Protein AF-A0A2V7FUH6-F1 (afdb_monomer_lite)

Foldseek 3Di:
DDDPDDDDDDPPPPVPPPPPPPDDDPDPPPPDQPQDKDKDFAADDDPPDDQWKFKDKQNHGPGIAGNGGMDIDTSHGDDDIDIDIGPDDD

pLDDT: mean 73.4, std 18.71, range [36.78, 93.62]

Secondary structure (DSSP, 8-state):
-----------------SGGGT-------PPP--PEEEEEE----SSS--S-EEEEETTEEEEEE-TT-EEEEEEEPSS---EEEE----

Sequence (90 aa):
MKALRILGLIALGASCHLDKLLNGGGSRASPGPNGTDIAITTATSGVNLPSGYSLTVDGGAAGTIGTSASLTIKGVTAGDHVVGLNGVPA

Structure (mmCIF, N/CA/C/O backbone):
data_AF-A0A2V7FUH6-F1
#
_entry.id   AF-A0A2V7FUH6-F1
#
loop_
_atom_site.group_PDB
_atom_site.id
_atom_site.type_symbol
_atom_site.label_atom_id
_atom_site.label_alt_id
_atom_site.label_comp_id
_atom_site.label_asym_id
_atom_site.label_entity_id
_atom_site.label_seq_id
_atom_site.pdbx_PDB_ins_code
_atom_site.Cartn_x
_atom_site.Cartn_y
_atom_site.Cartn_z
_atom_site.occupancy
_atom_site.B_iso_or_equiv
_atom_site.auth_seq_id
_atom_site.auth_comp_id
_atom_site.auth_asym_id
_atom_site.auth_atom_id
_atom_site.pdbx_PDB_model_num
ATOM 1 N N . MET A 1 1 ? -0.880 -32.161 -6.017 1.00 36.78 1 MET A N 1
ATOM 2 C CA . MET A 1 1 ? -0.355 -32.511 -4.677 1.00 36.78 1 MET A CA 1
ATOM 3 C C . MET A 1 1 ? -0.841 -31.408 -3.735 1.00 36.78 1 MET A C 1
ATOM 5 O O . MET A 1 1 ? -0.273 -30.337 -3.752 1.00 36.78 1 MET A O 1
ATOM 9 N N . LYS A 1 2 ? -2.058 -31.418 -3.186 1.00 45.44 2 LYS A N 1
ATOM 10 C CA . LYS A 1 2 ? -2.718 -32.401 -2.312 1.00 45.44 2 LYS A CA 1
ATOM 11 C C . LYS A 1 2 ? -2.021 -32.502 -0.951 1.00 45.44 2 LYS A C 1
ATOM 13 O O . LYS A 1 2 ? -1.187 -33.376 -0.788 1.00 45.44 2 LYS A O 1
ATOM 18 N N . ALA A 1 3 ? -2.393 -31.608 -0.029 1.00 41.56 3 ALA A N 1
ATOM 19 C CA . ALA A 1 3 ? -2.461 -31.857 1.417 1.00 41.56 3 ALA A CA 1
ATOM 20 C C . ALA A 1 3 ? -2.982 -30.605 2.153 1.00 41.56 3 ALA A C 1
ATOM 22 O O . ALA A 1 3 ? -2.224 -29.834 2.727 1.00 41.56 3 ALA A O 1
ATOM 23 N N . LEU A 1 4 ? -4.301 -30.411 2.143 1.00 48.69 4 LEU A N 1
ATOM 24 C CA . LEU A 1 4 ? -4.989 -29.667 3.195 1.00 48.69 4 LEU A CA 1
ATOM 25 C C . LEU A 1 4 ? -5.495 -30.729 4.167 1.00 48.69 4 LEU A C 1
ATOM 27 O O . LEU A 1 4 ? -6.371 -31.465 3.722 1.00 48.69 4 LEU A O 1
ATOM 31 N N . ARG A 1 5 ? -4.926 -30.835 5.386 1.00 53.84 5 ARG A N 1
ATOM 32 C CA . ARG A 1 5 ? -5.539 -31.267 6.675 1.00 53.84 5 ARG A CA 1
ATOM 33 C C . ARG A 1 5 ? -4.519 -31.188 7.816 1.00 53.84 5 ARG A C 1
ATOM 35 O O . ARG A 1 5 ? -3.629 -32.025 7.874 1.00 53.84 5 ARG A O 1
ATOM 42 N N . ILE A 1 6 ? -4.744 -30.293 8.777 1.00 55.31 6 ILE A N 1
ATOM 43 C CA . ILE A 1 6 ? -4.471 -30.589 10.190 1.00 55.31 6 ILE A CA 1
ATOM 44 C C . ILE A 1 6 ? -5.711 -30.162 10.977 1.00 55.31 6 ILE A C 1
ATOM 46 O O . ILE A 1 6 ? -6.002 -28.984 11.153 1.00 55.31 6 ILE A O 1
ATOM 50 N N . LEU A 1 7 ? -6.483 -31.178 11.350 1.00 49.22 7 LEU A N 1
ATOM 51 C CA . LEU A 1 7 ? -7.572 -31.154 12.312 1.00 49.22 7 LEU A CA 1
ATOM 52 C C . LEU A 1 7 ? -6.929 -31.483 13.670 1.00 49.22 7 LEU A C 1
ATOM 54 O O . LEU A 1 7 ? -6.325 -32.549 13.773 1.00 49.22 7 LEU A O 1
ATOM 58 N N . GLY A 1 8 ? -7.031 -30.623 14.690 1.00 46.25 8 GLY A N 1
ATOM 59 C CA . GLY A 1 8 ? -6.641 -31.028 16.048 1.00 46.25 8 GLY A CA 1
ATOM 60 C C . GLY A 1 8 ? -6.229 -29.923 17.019 1.00 46.25 8 GLY A C 1
ATOM 61 O O . GLY A 1 8 ? -5.056 -29.595 17.091 1.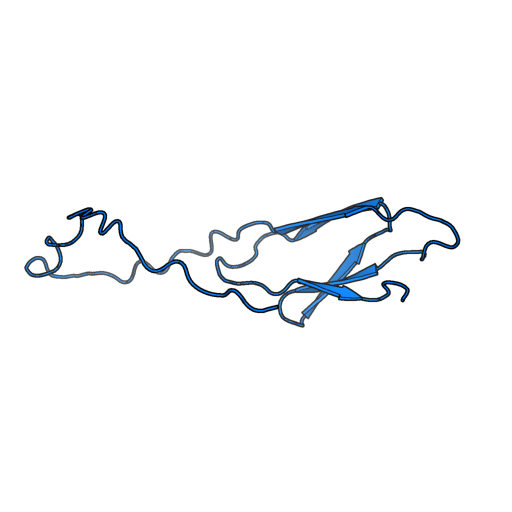00 46.25 8 GLY A O 1
ATOM 62 N N . LEU A 1 9 ? -7.222 -29.450 17.784 1.00 46.59 9 LEU A N 1
ATOM 63 C CA . LEU A 1 9 ? -7.201 -28.986 19.182 1.00 46.59 9 LEU A CA 1
ATOM 64 C C . LEU A 1 9 ? -6.088 -28.027 19.651 1.00 46.59 9 LEU A C 1
ATOM 66 O O . LEU A 1 9 ? -4.938 -28.415 19.765 1.00 46.59 9 LEU A O 1
ATOM 70 N N . ILE A 1 10 ? -6.501 -26.866 20.171 1.00 53.44 10 ILE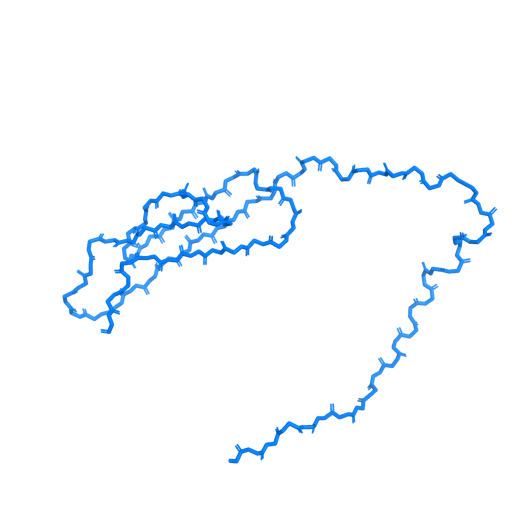 A N 1
ATOM 71 C CA . ILE A 1 10 ? -6.596 -26.636 21.625 1.00 53.44 10 ILE A CA 1
ATOM 72 C C . ILE A 1 10 ? -7.832 -25.752 21.836 1.00 53.44 10 ILE A C 1
ATOM 74 O O . ILE A 1 10 ? -7.867 -24.594 21.424 1.00 53.44 10 ILE A O 1
ATOM 78 N N . ALA A 1 11 ? -8.875 -26.310 22.453 1.00 56.25 11 ALA A N 1
ATOM 79 C CA . ALA A 1 11 ? -9.925 -25.507 23.060 1.00 56.25 11 ALA A CA 1
ATOM 80 C C . ALA A 1 11 ? -9.296 -24.803 24.267 1.00 56.25 11 ALA A C 1
ATOM 82 O O . ALA A 1 11 ? -9.279 -25.349 25.370 1.00 56.25 11 ALA A O 1
ATOM 83 N N . LEU A 1 12 ? -8.702 -23.628 24.047 1.00 47.91 12 LEU A N 1
ATOM 84 C CA . LEU A 1 12 ? -8.231 -22.809 25.151 1.00 47.91 12 LEU A CA 1
ATOM 85 C C . LEU A 1 12 ? -9.461 -22.122 25.731 1.00 47.91 12 LEU A C 1
ATOM 87 O O . LEU A 1 12 ? -9.889 -21.064 25.273 1.00 47.91 12 LEU A O 1
ATOM 91 N N . GLY A 1 13 ? -10.062 -22.797 26.708 1.00 60.91 13 GLY A N 1
ATOM 92 C CA . GLY A 1 13 ? -11.022 -22.201 27.615 1.00 60.91 13 GLY A CA 1
ATOM 93 C C . GLY A 1 13 ? -10.374 -21.014 28.316 1.00 60.91 13 GLY A C 1
ATOM 94 O O . GLY A 1 13 ? -9.765 -21.158 29.369 1.00 60.91 13 GLY A O 1
ATOM 95 N N . ALA A 1 14 ? -10.520 -19.835 27.727 1.00 47.84 14 ALA A N 1
ATOM 96 C CA . ALA A 1 14 ? -10.455 -18.587 28.452 1.00 47.84 14 ALA A CA 1
ATOM 97 C C . ALA A 1 14 ? -11.901 -18.231 28.804 1.00 47.84 14 ALA A C 1
ATOM 99 O O . ALA A 1 14 ? -12.626 -17.607 28.031 1.00 47.84 14 ALA A O 1
ATOM 100 N N . SER A 1 15 ? -12.341 -18.705 29.969 1.00 58.12 15 SER A N 1
ATOM 101 C CA . SER A 1 15 ? -13.614 -18.345 30.598 1.00 58.12 15 SER A CA 1
ATOM 102 C C . SER A 1 15 ? -13.614 -16.882 31.054 1.00 58.12 15 SER A C 1
ATOM 104 O O . SER A 1 15 ? -13.779 -16.592 32.233 1.00 58.12 15 SER A O 1
ATOM 106 N N . CYS A 1 16 ? -13.448 -15.937 30.132 1.00 39.88 16 CYS A N 1
ATOM 107 C CA . CYS A 1 16 ? -13.538 -14.503 30.411 1.00 39.88 16 CYS A CA 1
ATOM 108 C C . CYS A 1 16 ? -14.886 -13.892 29.977 1.00 39.88 16 CYS A C 1
ATOM 110 O O . CYS A 1 16 ? -14.999 -12.674 29.844 1.00 39.88 16 CYS A O 1
ATOM 112 N N . HIS A 1 17 ? -15.932 -14.713 29.773 1.00 49.50 17 HIS A N 1
ATOM 113 C CA . HIS A 1 17 ? -17.227 -14.201 29.307 1.00 49.50 17 HIS A CA 1
ATOM 114 C C . HIS A 1 17 ? -18.506 -14.868 29.832 1.00 49.50 17 HIS A C 1
ATOM 116 O O . HIS A 1 17 ? -19.520 -14.858 29.139 1.00 49.50 17 HIS A O 1
ATOM 122 N N . LEU A 1 18 ? -18.510 -15.388 31.064 1.00 44.19 18 LEU A N 1
ATOM 123 C CA . LEU A 1 18 ? -19.777 -15.748 31.725 1.00 44.19 18 LEU A CA 1
ATOM 124 C C . LEU A 1 18 ? -20.409 -14.602 32.542 1.00 44.19 18 LEU A C 1
ATOM 126 O O . LEU A 1 18 ? -21.453 -14.798 33.150 1.00 44.19 18 LEU A O 1
ATOM 130 N N . ASP A 1 19 ? -19.821 -13.402 32.523 1.00 47.84 19 ASP A N 1
ATOM 131 C CA . ASP A 1 19 ? -20.329 -12.219 33.245 1.00 47.84 19 ASP A CA 1
ATOM 132 C C . ASP A 1 19 ? -21.548 -11.565 32.545 1.00 47.84 19 ASP A C 1
ATOM 134 O O . ASP A 1 19 ? -22.415 -10.961 33.172 1.00 47.84 19 ASP A O 1
ATOM 138 N N . LYS A 1 20 ? -21.703 -11.761 31.226 1.00 48.00 20 LYS A N 1
ATOM 139 C CA . LYS A 1 20 ? -22.697 -11.030 30.415 1.00 48.00 20 LYS A CA 1
ATOM 140 C C . LYS A 1 20 ? -24.168 -11.449 30.558 1.00 48.00 20 LYS A C 1
ATOM 142 O O . LYS A 1 20 ? -25.000 -10.873 29.862 1.00 48.00 20 LYS A O 1
ATOM 147 N N . LEU A 1 21 ? -24.526 -12.420 31.402 1.00 48.97 21 LEU A N 1
ATOM 148 C CA . LEU A 1 21 ? -25.919 -12.902 31.469 1.00 48.97 21 LEU A CA 1
ATOM 149 C C . LEU A 1 21 ? -26.792 -12.247 32.550 1.00 48.97 21 LEU A C 1
ATOM 151 O O . LEU A 1 21 ? -28.001 -12.462 32.525 1.00 48.97 21 LEU A O 1
ATOM 155 N N . LEU A 1 22 ? -26.239 -11.445 33.470 1.00 53.78 22 LEU A N 1
ATOM 156 C CA . LEU A 1 22 ? -27.015 -10.917 34.610 1.00 53.78 22 LEU A CA 1
ATOM 157 C C . LEU A 1 22 ? -26.870 -9.414 34.873 1.00 53.78 22 LEU A C 1
ATOM 159 O O . LEU A 1 22 ? -27.672 -8.872 35.631 1.00 53.78 22 LEU A O 1
ATOM 163 N N . ASN A 1 23 ? -25.912 -8.721 34.253 1.00 48.88 23 ASN A N 1
ATOM 164 C CA . ASN A 1 23 ? -25.713 -7.297 34.507 1.00 48.88 23 ASN A CA 1
ATOM 165 C C . ASN A 1 23 ? -26.074 -6.474 33.267 1.00 48.88 23 ASN A C 1
ATOM 167 O O . ASN A 1 23 ? -25.389 -6.501 32.245 1.00 48.88 23 ASN A O 1
ATOM 171 N N . GLY A 1 24 ? -27.222 -5.805 33.347 1.00 49.03 24 GLY A N 1
ATOM 172 C CA . GLY A 1 24 ? -27.790 -5.007 32.274 1.00 49.03 24 GLY A CA 1
ATOM 173 C C . GLY A 1 24 ? -26.882 -3.874 31.795 1.00 49.03 24 GLY A C 1
ATOM 174 O O . GLY A 1 24 ? -25.948 -3.447 32.466 1.00 49.03 24 GLY A O 1
ATOM 175 N N . GLY A 1 25 ? -27.211 -3.353 30.613 1.00 57.62 25 GLY A N 1
ATOM 176 C CA . GLY A 1 25 ? -26.647 -2.095 30.135 1.00 57.62 25 GLY A CA 1
ATOM 177 C C . GLY A 1 25 ? -25.288 -2.235 29.461 1.00 57.62 25 GLY A C 1
ATOM 178 O O . GLY A 1 25 ? -24.355 -1.504 29.773 1.00 57.62 25 GLY A O 1
ATOM 179 N N . GLY A 1 26 ? -25.178 -3.128 28.476 1.00 50.50 26 GLY A N 1
ATOM 180 C CA . GLY A 1 26 ? -24.109 -3.043 27.487 1.00 50.50 26 GLY A CA 1
ATOM 181 C C . GLY A 1 26 ? -24.342 -1.838 26.584 1.00 50.50 26 GLY A C 1
ATOM 182 O O . GLY A 1 26 ? -24.809 -1.995 25.457 1.00 50.50 26 GLY A O 1
ATOM 183 N N . SER A 1 27 ? -24.047 -0.637 27.083 1.00 48.69 27 SER A N 1
ATOM 184 C CA . SER A 1 27 ? -23.797 0.532 26.251 1.00 48.69 27 SER A CA 1
ATOM 185 C C . SER A 1 27 ? -22.911 0.068 25.107 1.00 48.69 27 SER A C 1
ATOM 187 O O . SER A 1 27 ? -21.805 -0.424 25.341 1.00 48.69 27 SER A O 1
ATOM 189 N N . ARG A 1 28 ? -23.409 0.174 23.870 1.00 56.28 28 ARG A N 1
ATOM 190 C CA . ARG A 1 28 ? -22.555 0.179 22.687 1.00 56.28 28 ARG A CA 1
ATOM 191 C C . ARG A 1 28 ? -21.565 1.314 22.915 1.00 56.28 28 ARG A C 1
ATOM 193 O O . ARG A 1 28 ? -21.841 2.453 22.556 1.00 56.28 28 ARG A O 1
ATOM 200 N N . ALA A 1 29 ? -20.434 1.019 23.545 1.00 52.34 29 ALA A N 1
ATOM 201 C CA . ALA A 1 29 ? -19.243 1.801 23.349 1.00 52.34 29 ALA A CA 1
ATOM 202 C C . ALA A 1 29 ? -18.964 1.642 21.858 1.00 52.34 29 ALA A C 1
ATOM 204 O O . ALA A 1 29 ? -18.372 0.655 21.429 1.00 52.34 29 ALA A O 1
ATOM 205 N N . SER A 1 30 ? -19.517 2.555 21.056 1.00 51.88 30 SER A N 1
ATOM 206 C CA . SER A 1 30 ? -18.974 2.817 19.739 1.00 51.88 30 SER A CA 1
ATOM 207 C C . SER A 1 30 ? -17.500 3.068 20.007 1.00 51.88 30 SER A C 1
ATOM 209 O O . SER A 1 30 ? -17.203 3.981 20.787 1.00 51.88 30 SER A O 1
ATOM 211 N N . PRO A 1 31 ? -16.578 2.263 19.459 1.00 58.12 31 PRO A N 1
ATOM 212 C CA . PRO A 1 31 ? -15.194 2.682 19.421 1.00 58.12 31 PRO A CA 1
ATOM 213 C C . PRO A 1 31 ? -15.226 4.102 18.853 1.00 58.12 31 PRO A C 1
ATOM 215 O O . PRO A 1 31 ? -15.785 4.327 17.777 1.00 58.12 31 PRO A O 1
ATOM 218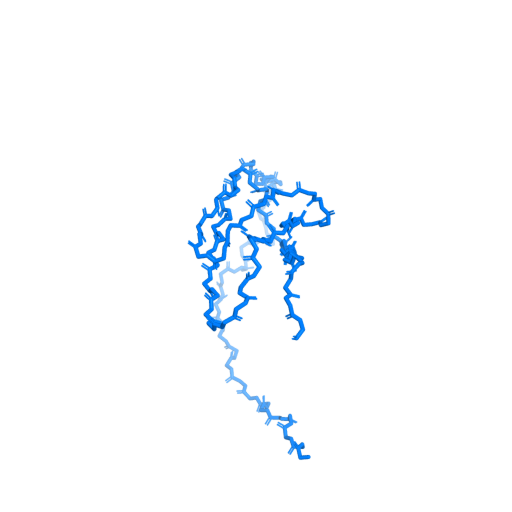 N N . GLY A 1 32 ? -14.761 5.089 19.622 1.00 54.88 32 GLY A N 1
ATOM 219 C CA . GLY A 1 32 ? -14.508 6.407 19.051 1.00 54.88 32 GLY A CA 1
ATOM 220 C C . GLY A 1 32 ? -13.582 6.228 17.844 1.00 54.88 32 GLY A C 1
ATOM 221 O O . GLY A 1 32 ? -12.898 5.199 17.772 1.00 54.88 32 GLY A O 1
ATOM 222 N N . PRO A 1 33 ? -13.543 7.172 16.891 1.00 53.31 33 PRO A N 1
ATOM 223 C CA . PRO A 1 33 ? -12.630 7.098 15.762 1.00 53.31 33 PRO A CA 1
ATOM 224 C C . PRO A 1 33 ? -11.201 7.309 16.280 1.00 53.31 33 PRO A C 1
ATOM 226 O O . PRO A 1 33 ? -10.601 8.364 16.115 1.00 53.31 33 PRO A O 1
ATOM 229 N N . ASN A 1 34 ? -10.649 6.297 16.945 1.00 57.47 34 ASN A N 1
ATOM 230 C CA . ASN A 1 34 ? -9.225 6.137 17.139 1.00 57.47 34 ASN A CA 1
ATOM 231 C C . ASN A 1 34 ? -8.721 5.713 15.765 1.00 57.47 34 ASN A C 1
ATOM 233 O O . ASN A 1 34 ? -8.574 4.525 15.489 1.00 57.47 34 ASN A O 1
ATOM 237 N N . GLY A 1 35 ? -8.631 6.686 14.858 1.00 60.84 35 GLY A N 1
ATOM 238 C CA . GLY A 1 35 ? -8.124 6.445 13.526 1.00 60.84 35 GLY A CA 1
ATOM 239 C C . GLY A 1 35 ? -6.725 5.859 13.664 1.00 60.84 35 GLY A C 1
ATOM 240 O O . GLY A 1 35 ? -5.850 6.477 14.266 1.00 60.84 35 GLY A O 1
ATOM 241 N N . THR A 1 36 ? -6.544 4.639 13.187 1.00 75.50 36 THR A N 1
ATOM 242 C CA . THR A 1 36 ? -5.251 3.971 13.113 1.00 75.50 36 THR A CA 1
ATOM 243 C C . THR A 1 36 ? -4.527 4.408 11.848 1.00 75.50 36 THR A C 1
ATOM 245 O O . THR A 1 36 ? -5.154 4.749 10.845 1.00 75.50 36 THR A O 1
ATOM 248 N N . ASP A 1 37 ? -3.200 4.405 11.889 1.00 88.31 37 ASP A N 1
ATOM 249 C CA . ASP A 1 37 ? -2.385 4.753 10.731 1.00 88.31 37 ASP A CA 1
ATOM 250 C C . ASP A 1 37 ? -2.045 3.487 9.931 1.00 88.31 37 ASP A C 1
ATOM 252 O O . ASP A 1 37 ? -1.676 2.460 10.503 1.00 88.31 37 ASP A O 1
ATOM 256 N N . ILE A 1 38 ? -2.119 3.568 8.602 1.00 88.62 38 ILE A N 1
ATOM 257 C CA . ILE A 1 38 ? -1.612 2.528 7.699 1.00 88.62 38 ILE A CA 1
ATOM 258 C C . ILE A 1 38 ? -0.264 2.997 7.154 1.00 88.62 38 ILE A C 1
ATOM 260 O O . ILE A 1 38 ? -0.192 3.994 6.435 1.00 88.62 38 ILE A O 1
ATOM 264 N N . ALA A 1 39 ? 0.808 2.277 7.485 1.00 90.81 39 ALA A N 1
ATOM 265 C CA . ALA A 1 39 ? 2.143 2.509 6.941 1.00 90.81 39 ALA A CA 1
ATOM 266 C C . ALA A 1 39 ? 2.420 1.554 5.775 1.00 90.81 39 ALA A C 1
ATOM 268 O O . ALA A 1 39 ? 2.293 0.338 5.905 1.00 90.81 39 ALA A O 1
ATOM 269 N N . ILE A 1 40 ? 2.809 2.115 4.636 1.00 90.94 40 ILE A N 1
ATOM 270 C CA . ILE A 1 40 ? 2.993 1.400 3.376 1.00 90.94 40 ILE A CA 1
ATOM 271 C C . ILE A 1 40 ? 4.417 1.642 2.926 1.00 90.94 40 ILE A C 1
ATOM 273 O O . ILE A 1 40 ? 4.812 2.782 2.697 1.00 90.94 40 ILE A O 1
ATOM 277 N N . THR A 1 41 ? 5.176 0.562 2.786 1.00 90.94 41 THR A N 1
ATOM 278 C CA . THR A 1 41 ? 6.560 0.607 2.324 1.00 90.94 41 THR A CA 1
ATOM 279 C C . THR A 1 41 ? 6.672 -0.208 1.054 1.00 90.94 41 THR A C 1
ATOM 281 O O . THR A 1 41 ? 6.221 -1.350 0.989 1.00 90.94 41 THR A O 1
ATOM 284 N N . THR A 1 42 ? 7.287 0.387 0.046 1.00 90.44 42 THR A N 1
ATOM 285 C CA . THR A 1 42 ? 7.602 -0.265 -1.222 1.00 90.44 42 THR A CA 1
ATOM 286 C C . THR A 1 42 ? 9.104 -0.449 -1.321 1.00 90.44 42 THR A C 1
ATOM 288 O O . THR A 1 42 ? 9.874 0.386 -0.848 1.00 90.44 42 THR A O 1
ATOM 291 N N . ALA A 1 43 ? 9.515 -1.565 -1.910 1.00 89.69 43 ALA A N 1
ATOM 292 C CA . ALA A 1 43 ? 10.899 -1.834 -2.258 1.00 89.69 43 ALA A CA 1
ATOM 293 C C . ALA A 1 43 ? 10.894 -2.667 -3.537 1.00 89.69 43 ALA A C 1
ATOM 295 O O . ALA A 1 43 ? 10.505 -3.834 -3.532 1.00 89.69 43 ALA A O 1
ATOM 296 N N . THR A 1 44 ? 11.287 -2.043 -4.639 1.00 85.62 44 THR A N 1
ATOM 297 C CA . THR A 1 44 ? 11.340 -2.672 -5.960 1.00 85.62 44 THR A CA 1
ATOM 298 C C . THR A 1 44 ? 12.793 -2.734 -6.395 1.00 85.62 44 THR A C 1
ATOM 300 O O . THR A 1 44 ? 13.516 -1.746 -6.281 1.00 85.62 44 THR A O 1
ATOM 303 N N . SER A 1 45 ? 13.234 -3.885 -6.887 1.00 85.69 45 SER A N 1
ATOM 304 C CA . SER A 1 45 ? 14.595 -4.115 -7.37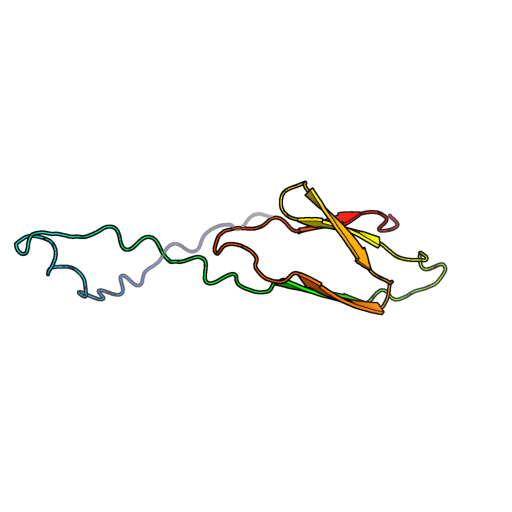2 1.00 85.69 45 SER A CA 1
ATOM 305 C C . SER A 1 45 ? 14.570 -4.651 -8.805 1.00 85.69 45 SER A C 1
ATOM 307 O O . SER A 1 45 ? 13.549 -5.159 -9.262 1.00 85.69 45 SER A O 1
ATOM 309 N N . GLY A 1 46 ? 15.686 -4.517 -9.530 1.00 84.00 46 GLY A N 1
ATOM 310 C CA . GLY A 1 46 ? 15.820 -4.991 -10.912 1.00 84.00 46 GLY A CA 1
ATOM 311 C C . GLY A 1 46 ? 16.297 -3.908 -11.881 1.00 84.00 46 GLY A C 1
ATOM 312 O O . GLY A 1 46 ? 16.956 -2.951 -11.482 1.00 84.00 46 GLY A O 1
ATOM 313 N N . VAL A 1 47 ? 15.975 -4.078 -13.163 1.00 79.69 47 VAL A N 1
ATOM 314 C CA . VAL A 1 47 ? 16.239 -3.110 -14.242 1.00 79.69 47 VAL A CA 1
ATOM 315 C C . VAL A 1 47 ? 14.914 -2.599 -14.805 1.00 79.69 47 VAL A C 1
ATOM 317 O O . VAL A 1 47 ? 13.908 -3.295 -14.712 1.00 79.69 47 VAL A O 1
ATOM 320 N N . ASN A 1 48 ? 14.909 -1.399 -15.395 1.00 82.81 48 ASN A N 1
ATOM 321 C CA . ASN A 1 48 ? 13.702 -0.779 -15.962 1.00 82.81 48 ASN A CA 1
ATOM 322 C C . ASN A 1 48 ? 12.561 -0.611 -14.937 1.00 82.81 48 ASN A C 1
ATOM 324 O O . ASN A 1 48 ? 11.410 -0.968 -15.189 1.00 82.81 48 ASN A O 1
ATOM 328 N N . LEU A 1 49 ? 12.902 -0.090 -13.754 1.00 83.25 49 LEU A N 1
ATOM 329 C CA . LEU A 1 49 ? 11.920 0.161 -12.708 1.00 83.25 49 LEU A CA 1
ATOM 330 C C . LEU A 1 49 ? 10.903 1.229 -13.151 1.00 83.25 49 LEU A C 1
ATOM 332 O O . LEU A 1 49 ? 11.283 2.194 -13.822 1.00 83.25 49 LEU A O 1
ATOM 336 N N . PRO A 1 50 ? 9.633 1.106 -12.732 1.00 85.69 50 PRO A N 1
ATOM 337 C CA . PRO A 1 50 ? 8.648 2.157 -12.943 1.00 85.69 50 PRO A CA 1
ATOM 338 C C . PRO A 1 50 ? 9.035 3.421 -12.159 1.00 85.69 50 PRO A C 1
ATOM 340 O O . PRO A 1 50 ? 9.810 3.372 -11.205 1.00 85.69 50 PRO A O 1
ATOM 343 N N . SER A 1 51 ? 8.479 4.575 -12.529 1.00 87.12 51 SER A N 1
ATOM 344 C CA . SER A 1 51 ? 8.686 5.820 -11.771 1.00 87.12 51 SER A CA 1
ATOM 345 C C . SER A 1 51 ? 7.994 5.796 -10.402 1.00 87.12 51 SER A C 1
ATOM 347 O O . SER A 1 51 ? 8.420 6.484 -9.475 1.00 87.12 51 SER A O 1
ATOM 349 N N . GLY A 1 52 ? 6.947 4.983 -10.263 1.00 90.06 52 GLY A N 1
ATOM 350 C CA . GLY A 1 52 ? 6.214 4.786 -9.023 1.00 90.06 52 GLY A CA 1
ATOM 351 C C . GLY A 1 52 ? 4.920 4.011 -9.239 1.00 90.06 52 GLY A C 1
ATOM 352 O O . GLY A 1 52 ? 4.628 3.530 -10.334 1.00 90.06 52 GLY A O 1
ATOM 353 N N . TYR A 1 53 ? 4.144 3.925 -8.169 1.00 92.31 53 TYR A N 1
ATOM 354 C CA . TYR A 1 53 ? 2.896 3.190 -8.079 1.00 92.31 53 TYR A CA 1
ATOM 355 C C . TYR A 1 53 ? 1.758 4.105 -7.655 1.00 92.31 53 TYR A C 1
ATOM 357 O O . TYR A 1 53 ? 1.957 5.070 -6.915 1.00 92.31 53 TYR A O 1
ATOM 365 N N . SER A 1 54 ? 0.548 3.764 -8.088 1.00 92.31 54 SER A N 1
ATOM 366 C CA . SER A 1 54 ? -0.676 4.398 -7.597 1.00 92.31 54 SER A CA 1
ATOM 367 C C . SER A 1 54 ? -1.316 3.521 -6.535 1.00 92.31 54 SER A C 1
ATOM 369 O O . SER A 1 54 ? -1.569 2.335 -6.760 1.00 92.31 54 SER A O 1
ATOM 371 N N . LEU A 1 55 ? -1.580 4.112 -5.379 1.00 92.62 55 LEU A N 1
ATOM 372 C CA . LEU A 1 55 ? -2.112 3.433 -4.219 1.00 92.62 55 LEU A CA 1
ATOM 373 C C . LEU A 1 55 ? -3.611 3.695 -4.082 1.00 92.62 55 LEU A C 1
ATOM 375 O O . LEU A 1 55 ? -4.086 4.826 -4.221 1.00 92.62 55 LEU A O 1
ATOM 379 N N . THR A 1 56 ? -4.341 2.643 -3.743 1.00 92.44 56 THR A N 1
ATOM 380 C CA . THR A 1 56 ? -5.752 2.704 -3.371 1.00 92.44 56 THR A CA 1
ATOM 381 C C . THR A 1 56 ? -5.953 2.079 -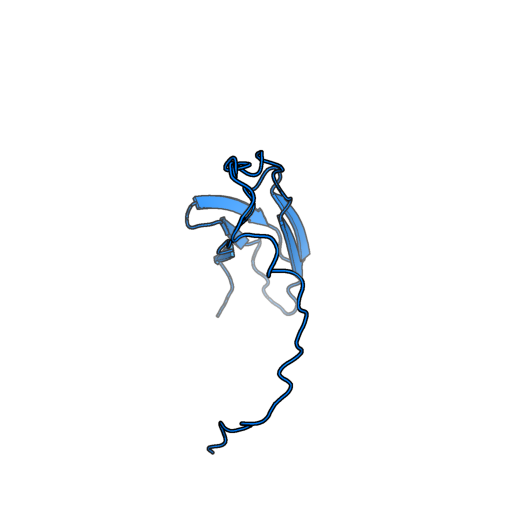2.000 1.00 92.44 56 THR A C 1
ATOM 383 O O . THR A 1 56 ? -5.276 1.109 -1.665 1.00 92.44 56 THR A O 1
ATOM 386 N N . VAL A 1 57 ? -6.869 2.634 -1.213 1.00 90.12 57 VAL A N 1
ATOM 387 C CA . VAL A 1 57 ? -7.338 2.045 0.044 1.00 90.12 57 VAL A CA 1
ATOM 388 C C . VAL A 1 57 ? -8.850 1.959 -0.026 1.00 90.12 57 VAL A C 1
ATOM 390 O O . VAL A 1 57 ? -9.511 2.946 -0.342 1.00 90.12 57 VAL A O 1
ATOM 393 N N . ASP A 1 58 ? -9.385 0.762 0.187 1.00 90.88 58 ASP A N 1
ATOM 394 C CA . ASP A 1 58 ? -10.820 0.460 0.123 1.00 90.88 58 ASP A CA 1
ATOM 395 C C . ASP A 1 58 ? -11.462 0.856 -1.219 1.00 90.88 58 ASP A C 1
ATOM 397 O O . ASP A 1 58 ? -12.629 1.231 -1.305 1.00 90.88 58 ASP A O 1
ATOM 401 N N . GLY A 1 59 ? -10.669 0.794 -2.296 1.00 88.56 59 GLY A N 1
ATOM 402 C CA . GLY A 1 59 ? -11.066 1.211 -3.644 1.00 88.56 59 GLY A CA 1
ATOM 403 C C . GLY A 1 59 ? -11.008 2.724 -3.895 1.00 88.56 59 GLY A C 1
ATOM 404 O O . GLY A 1 59 ? -11.158 3.150 -5.039 1.00 88.56 59 GLY A O 1
ATOM 405 N N . GLY A 1 60 ? -10.745 3.541 -2.871 1.00 89.88 60 GLY A N 1
ATOM 406 C CA . GLY A 1 60 ? -10.511 4.980 -2.993 1.00 89.88 60 GLY A CA 1
ATOM 407 C C . GLY A 1 60 ? -9.055 5.310 -3.322 1.00 89.88 60 GLY A C 1
ATOM 408 O O . GLY A 1 60 ? -8.137 4.609 -2.898 1.00 89.88 60 GLY A O 1
ATOM 409 N N . ALA A 1 61 ? -8.822 6.393 -4.068 1.00 90.88 61 ALA A N 1
ATOM 410 C CA . ALA A 1 61 ? -7.470 6.867 -4.358 1.00 90.88 61 ALA A CA 1
ATOM 411 C C . ALA A 1 61 ? -6.785 7.369 -3.077 1.00 90.88 61 ALA A C 1
ATOM 413 O O . ALA A 1 61 ? -7.292 8.268 -2.409 1.00 90.88 61 ALA A O 1
ATOM 414 N N . ALA A 1 62 ? -5.622 6.800 -2.757 1.00 87.88 62 ALA A N 1
ATOM 415 C CA . ALA A 1 62 ? -4.872 7.107 -1.539 1.00 87.88 62 ALA A CA 1
ATOM 416 C C . ALA A 1 62 ? -3.568 7.879 -1.803 1.00 87.88 62 ALA A C 1
ATOM 418 O O . ALA A 1 62 ? -3.006 8.475 -0.887 1.00 87.88 62 ALA A O 1
ATOM 419 N N . GLY A 1 63 ? -3.096 7.897 -3.053 1.00 90.44 63 GLY A N 1
ATOM 420 C CA . GLY A 1 63 ? -1.947 8.689 -3.488 1.00 90.44 63 GLY A CA 1
ATOM 421 C C . GLY A 1 63 ? -1.008 7.913 -4.403 1.00 90.44 63 GLY A C 1
ATOM 422 O O . GLY A 1 63 ? -1.363 6.873 -4.953 1.00 90.44 63 GLY A O 1
ATOM 423 N N . THR A 1 64 ? 0.208 8.425 -4.556 1.00 93.50 64 THR A N 1
ATOM 424 C CA . THR A 1 64 ? 1.285 7.770 -5.306 1.00 93.50 64 THR A CA 1
ATOM 425 C C . THR A 1 64 ? 2.471 7.500 -4.395 1.00 93.50 64 THR A C 1
ATOM 427 O O . THR A 1 64 ? 2.772 8.307 -3.515 1.00 93.50 64 THR A O 1
ATOM 430 N N . ILE A 1 65 ? 3.175 6.399 -4.627 1.00 93.62 65 ILE A N 1
ATOM 431 C CA . ILE A 1 65 ? 4.373 6.018 -3.877 1.00 93.62 65 ILE A CA 1
ATOM 432 C C . ILE A 1 65 ? 5.493 5.650 -4.850 1.00 93.62 65 ILE A C 1
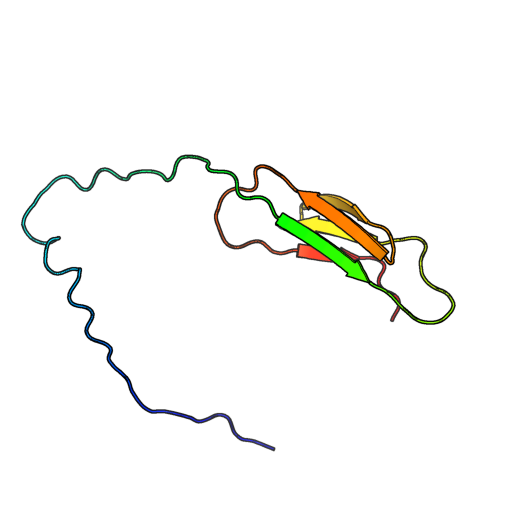ATOM 434 O O . ILE A 1 65 ? 5.238 5.079 -5.907 1.00 93.62 65 ILE A O 1
ATOM 438 N N . GLY A 1 66 ? 6.732 6.018 -4.524 1.00 91.56 66 GLY A N 1
ATOM 439 C CA . GLY A 1 66 ? 7.898 5.655 -5.333 1.00 91.56 66 GLY A CA 1
ATOM 440 C C . GLY A 1 66 ? 8.177 4.149 -5.318 1.00 91.56 66 GLY A C 1
ATOM 441 O O . GLY A 1 66 ? 7.484 3.377 -4.668 1.00 91.56 66 GLY A O 1
ATOM 442 N N . THR A 1 67 ? 9.223 3.721 -6.017 1.00 90.00 67 THR A N 1
ATOM 443 C CA . THR A 1 67 ? 9.635 2.306 -6.066 1.00 90.00 67 THR A CA 1
ATOM 444 C C . THR A 1 67 ? 10.303 1.801 -4.794 1.00 90.00 67 THR A C 1
ATOM 446 O O . THR A 1 67 ? 10.219 0.607 -4.502 1.00 90.00 67 THR A O 1
ATOM 449 N N . SER A 1 68 ? 10.937 2.709 -4.052 1.00 90.62 68 SER A N 1
ATOM 450 C CA . SER A 1 68 ? 11.573 2.468 -2.756 1.00 90.62 68 SER A CA 1
ATOM 451 C C . SER A 1 68 ? 11.250 3.625 -1.817 1.00 90.62 68 SER A C 1
ATOM 453 O O . SER A 1 68 ? 12.076 4.507 -1.586 1.00 90.62 68 SER A O 1
ATOM 455 N N . ALA A 1 69 ? 10.005 3.681 -1.356 1.00 91.06 69 ALA A N 1
ATOM 456 C CA . ALA A 1 69 ? 9.497 4.783 -0.548 1.00 91.06 69 ALA A CA 1
ATOM 457 C C . ALA A 1 69 ? 8.527 4.291 0.529 1.00 91.06 69 ALA A C 1
ATOM 459 O O . ALA A 1 69 ? 8.025 3.164 0.473 1.00 91.06 69 ALA A O 1
ATOM 460 N N . SER A 1 70 ? 8.244 5.165 1.492 1.00 90.81 70 SER A N 1
ATOM 461 C CA . SER A 1 70 ? 7.235 4.961 2.525 1.00 90.81 70 SER A CA 1
ATOM 462 C C . SER A 1 70 ? 6.144 6.030 2.451 1.00 90.81 70 SER A C 1
ATOM 464 O O . SER A 1 70 ? 6.409 7.200 2.175 1.00 90.81 70 SER A O 1
ATOM 466 N N . LEU A 1 71 ? 4.904 5.616 2.700 1.00 89.69 71 LEU A N 1
ATOM 467 C CA . LEU A 1 71 ? 3.729 6.474 2.791 1.00 89.69 71 LEU A CA 1
ATOM 468 C C . LEU A 1 71 ? 2.909 6.065 4.013 1.00 89.69 71 LEU A C 1
ATOM 470 O O . LEU A 1 71 ? 2.665 4.881 4.231 1.00 89.69 71 LEU A O 1
ATOM 474 N N . THR A 1 72 ? 2.454 7.045 4.789 1.00 90.81 72 THR A N 1
ATOM 475 C CA . THR A 1 72 ? 1.553 6.809 5.920 1.00 90.81 72 THR A CA 1
ATOM 476 C C . THR A 1 72 ? 0.213 7.470 5.650 1.00 90.81 72 THR A C 1
ATOM 478 O O . THR A 1 72 ? 0.146 8.683 5.455 1.00 90.81 72 THR A O 1
ATOM 481 N N . ILE A 1 73 ? -0.854 6.679 5.684 1.00 88.94 73 ILE A N 1
ATOM 482 C CA . ILE A 1 73 ? -2.231 7.163 5.635 1.00 88.94 73 ILE A CA 1
ATOM 483 C C . ILE A 1 73 ? -2.717 7.255 7.071 1.00 88.94 73 ILE A C 1
ATOM 485 O O . ILE A 1 73 ? -2.753 6.249 7.777 1.00 88.94 73 ILE A O 1
ATOM 489 N N . LYS A 1 74 ? -3.047 8.470 7.504 1.00 88.81 74 LYS A N 1
ATOM 490 C CA . LYS A 1 74 ? -3.447 8.738 8.884 1.00 88.81 74 LYS A CA 1
ATOM 491 C C . LYS A 1 74 ? -4.953 8.758 9.049 1.00 88.81 74 LYS A C 1
ATOM 493 O O . LYS A 1 74 ? -5.673 9.129 8.124 1.00 88.81 74 LYS A O 1
ATOM 498 N N . GLY A 1 75 ? -5.409 8.450 10.258 1.00 84.56 75 GLY A N 1
ATOM 499 C CA . GLY A 1 75 ? -6.816 8.613 10.618 1.00 84.56 75 GLY A CA 1
ATOM 500 C C . GLY A 1 75 ? -7.740 7.596 9.946 1.00 84.56 75 GLY A C 1
ATOM 501 O O . GLY A 1 75 ? -8.902 7.904 9.686 1.00 84.56 75 GLY A O 1
ATOM 502 N N . VAL A 1 76 ? -7.235 6.398 9.649 1.00 84.50 76 VAL A N 1
ATOM 503 C CA . VAL A 1 76 ? -8.029 5.334 9.036 1.00 84.50 76 VAL A CA 1
ATOM 504 C C . VAL A 1 76 ? -8.901 4.685 10.105 1.00 84.50 76 VAL A C 1
ATOM 506 O O . VAL A 1 76 ? -8.427 4.328 11.180 1.00 84.50 76 VAL A O 1
ATOM 509 N N . THR A 1 77 ? -10.199 4.565 9.838 1.00 84.25 77 THR A N 1
ATOM 510 C CA . THR A 1 77 ? -11.143 3.978 10.802 1.00 84.25 77 THR A CA 1
ATOM 511 C C . THR A 1 77 ? -10.768 2.530 11.074 1.00 84.25 77 THR A C 1
ATOM 513 O O . THR A 1 77 ? -10.609 1.789 10.124 1.00 84.25 77 THR A O 1
ATOM 516 N N . ALA A 1 78 ? -10.674 2.111 12.337 1.00 80.81 78 ALA A N 1
ATOM 517 C CA . ALA A 1 78 ? -10.315 0.733 12.665 1.00 80.81 78 ALA A CA 1
ATOM 518 C C . ALA A 1 78 ? -11.256 -0.293 11.999 1.00 80.81 78 ALA A C 1
ATOM 520 O O . ALA A 1 78 ? -12.479 -0.213 12.147 1.00 80.81 78 ALA A O 1
ATOM 521 N N . GLY A 1 79 ? -10.675 -1.274 11.310 1.00 82.25 79 GLY A N 1
ATOM 522 C CA . GLY A 1 79 ? -11.400 -2.313 10.586 1.00 82.25 79 GLY A CA 1
ATOM 523 C C . GLY A 1 79 ? -10.508 -3.032 9.576 1.00 82.25 79 GLY A C 1
ATOM 524 O O . GLY A 1 79 ? -9.289 -2.853 9.569 1.00 82.25 79 GLY A O 1
ATOM 525 N N . ASP A 1 80 ? -11.128 -3.858 8.737 1.00 85.19 80 ASP A N 1
ATOM 526 C CA . ASP A 1 80 ? -10.453 -4.464 7.592 1.00 85.19 80 ASP A CA 1
ATOM 527 C C . ASP A 1 80 ? -10.306 -3.427 6.475 1.00 85.19 80 ASP A C 1
ATOM 529 O O . ASP A 1 80 ? -11.282 -2.773 6.105 1.00 85.19 80 ASP A O 1
ATOM 533 N N . HIS A 1 81 ? -9.099 -3.323 5.915 1.00 88.38 81 HIS A N 1
ATOM 534 C CA . HIS A 1 81 ? -8.807 -2.446 4.782 1.00 88.38 81 HIS A CA 1
ATOM 535 C C . HIS A 1 81 ? -8.174 -3.214 3.635 1.00 88.38 81 HIS A C 1
ATOM 537 O O . HIS A 1 81 ? -7.327 -4.089 3.839 1.00 88.38 81 HIS A O 1
ATOM 543 N N . VAL A 1 82 ? -8.531 -2.836 2.412 1.00 91.62 82 VAL A N 1
ATOM 544 C CA . VAL A 1 82 ? -7.924 -3.378 1.195 1.00 91.62 82 VAL A CA 1
ATOM 545 C C . VAL A 1 82 ? -6.989 -2.340 0.601 1.00 91.62 82 VAL A C 1
ATOM 547 O O . VAL A 1 82 ? -7.430 -1.301 0.117 1.00 91.62 82 VAL A O 1
ATOM 550 N N . VAL A 1 83 ? -5.691 -2.642 0.596 1.00 91.50 83 VAL A N 1
ATOM 551 C CA . VAL A 1 83 ? -4.677 -1.801 -0.047 1.00 91.50 83 VAL A CA 1
ATOM 552 C C . VAL A 1 83 ? -4.388 -2.341 -1.444 1.00 91.50 83 VAL A C 1
ATOM 554 O O . VAL A 1 83 ? -3.906 -3.462 -1.598 1.00 91.50 83 VAL A O 1
ATOM 557 N N . GLY A 1 84 ? -4.671 -1.540 -2.468 1.00 92.00 84 GLY A N 1
ATOM 558 C CA . GLY A 1 84 ? -4.345 -1.847 -3.858 1.00 92.00 84 GLY A CA 1
ATOM 559 C C . GLY A 1 84 ? -3.132 -1.054 -4.333 1.00 92.00 84 GLY A C 1
ATOM 560 O O . GLY A 1 84 ? -3.079 0.164 -4.155 1.00 92.00 84 GLY A O 1
ATOM 561 N N . LEU A 1 85 ? -2.182 -1.735 -4.974 1.00 92.06 85 LEU A N 1
ATOM 562 C CA . LEU A 1 85 ? -1.003 -1.136 -5.598 1.00 92.06 85 LEU A CA 1
ATOM 563 C C . LEU A 1 85 ? -1.084 -1.331 -7.118 1.00 92.06 85 LEU A C 1
ATOM 565 O O . LEU A 1 85 ? -1.131 -2.460 -7.599 1.00 92.06 85 LEU A O 1
ATOM 569 N N . ASN A 1 86 ? -1.111 -0.234 -7.870 1.00 89.31 86 ASN A N 1
ATOM 570 C CA . ASN A 1 86 ? -1.275 -0.227 -9.324 1.00 89.31 86 ASN A CA 1
ATOM 571 C C . ASN A 1 86 ? -0.017 0.303 -10.019 1.00 89.31 86 ASN A C 1
ATOM 573 O O . ASN A 1 86 ? 0.715 1.118 -9.455 1.00 89.31 86 ASN A O 1
ATOM 577 N N . GLY A 1 87 ? 0.200 -0.115 -11.269 1.00 84.88 87 GLY A N 1
ATOM 578 C CA . GLY A 1 87 ? 1.404 0.233 -12.036 1.00 84.88 87 GLY A CA 1
ATOM 579 C C . GLY A 1 87 ? 2.596 -0.687 -11.759 1.00 84.88 87 GLY A C 1
ATOM 580 O O . GLY A 1 87 ? 3.717 -0.354 -12.129 1.00 84.88 87 GLY A O 1
ATOM 581 N N . VAL A 1 88 ? 2.358 -1.832 -11.109 1.00 82.81 88 VAL A N 1
ATOM 582 C CA . VAL A 1 88 ? 3.360 -2.890 -10.949 1.00 82.81 88 VAL A CA 1
ATOM 583 C C . VAL A 1 88 ? 3.593 -3.548 -12.315 1.00 82.81 88 VAL A C 1
ATOM 585 O O . VAL A 1 88 ? 2.623 -4.021 -12.914 1.00 82.81 88 VAL A O 1
ATOM 588 N N . PRO A 1 89 ? 4.831 -3.547 -12.843 1.00 76.00 89 PRO A N 1
ATOM 589 C CA . PRO A 1 89 ? 5.160 -4.250 -14.078 1.00 76.00 89 PRO A CA 1
ATOM 590 C C . PRO A 1 89 ? 4.890 -5.755 -13.942 1.00 76.00 89 PRO A C 1
ATOM 592 O O . PRO A 1 89 ? 5.051 -6.306 -12.852 1.00 76.00 89 PRO A O 1
ATOM 595 N N . ALA A 1 90 ? 4.473 -6.392 -15.040 1.00 68.88 90 ALA A N 1
ATOM 596 C CA . ALA A 1 90 ? 4.241 -7.837 -15.113 1.00 68.88 90 ALA A CA 1
ATOM 597 C C . ALA A 1 90 ? 5.546 -8.640 -15.210 1.00 68.88 90 ALA A C 1
ATOM 599 O O . ALA A 1 90 ? 6.522 -8.109 -15.792 1.00 68.88 90 ALA A O 1
#

Radius of gyration: 21.59 Å; chains: 1; bounding box: 44×41×51 Å